Protein AF-A0A445DFN9-F1 (afdb_monomer)

Radius of gyration: 27.4 Å; Cα contacts (8 Å, |Δi|>4): 49; chains: 1; bounding box: 77×62×59 Å

Structure (mmCIF, N/CA/C/O backbone):
data_AF-A0A445DFN9-F1
#
_entry.id   AF-A0A445DFN9-F1
#
loop_
_atom_site.group_PDB
_atom_site.id
_atom_site.type_symbol
_atom_site.label_atom_id
_atom_site.label_alt_id
_atom_site.label_comp_id
_atom_site.label_asym_id
_atom_site.label_entity_id
_atom_site.label_seq_id
_atom_site.pdbx_PDB_ins_code
_atom_site.Cartn_x
_atom_site.Cartn_y
_atom_site.Cartn_z
_atom_site.occupancy
_atom_site.B_iso_or_equiv
_atom_site.auth_seq_id
_atom_site.auth_comp_id
_atom_site.auth_asym_id
_atom_site.auth_atom_id
_atom_site.pdbx_PDB_model_num
ATOM 1 N N . MET A 1 1 ? 64.714 -43.862 6.484 1.00 53.25 1 MET A N 1
ATOM 2 C CA . MET A 1 1 ? 64.528 -42.405 6.616 1.00 53.25 1 MET A CA 1
ATOM 3 C C . MET A 1 1 ? 63.979 -41.918 5.296 1.00 53.25 1 MET A C 1
ATOM 5 O O . MET A 1 1 ? 64.704 -41.920 4.312 1.00 53.25 1 MET A O 1
ATOM 9 N N . GLN A 1 2 ? 62.673 -41.685 5.259 1.00 54.16 2 GLN A N 1
ATOM 10 C CA . GLN A 1 2 ? 61.977 -41.020 4.165 1.00 54.16 2 GLN A CA 1
ATOM 11 C C . GLN A 1 2 ? 61.016 -40.058 4.845 1.00 54.16 2 GLN A C 1
ATOM 13 O O . GLN A 1 2 ? 60.076 -40.480 5.516 1.00 54.16 2 GLN A O 1
ATOM 18 N N . ASP A 1 3 ? 61.371 -38.788 4.756 1.00 53.53 3 ASP A N 1
ATOM 19 C CA . ASP A 1 3 ? 60.603 -37.656 5.230 1.00 53.53 3 ASP A CA 1
ATOM 20 C C . ASP A 1 3 ? 59.456 -37.397 4.249 1.00 53.53 3 ASP A C 1
ATOM 22 O O . ASP A 1 3 ? 59.651 -37.399 3.032 1.00 53.53 3 ASP A O 1
ATOM 26 N N . ALA A 1 4 ? 58.259 -37.171 4.775 1.00 59.28 4 ALA A N 1
ATOM 27 C CA . ALA A 1 4 ? 57.172 -36.545 4.038 1.00 59.28 4 ALA A CA 1
ATOM 28 C C . ALA A 1 4 ? 56.507 -35.550 4.987 1.00 59.28 4 ALA A C 1
ATOM 30 O O . ALA A 1 4 ? 55.563 -35.865 5.711 1.00 59.28 4 ALA A O 1
ATOM 31 N N . ASP A 1 5 ? 57.100 -34.360 5.017 1.00 54.50 5 ASP A N 1
ATOM 32 C CA . ASP A 1 5 ? 56.552 -33.143 5.595 1.00 54.50 5 ASP A CA 1
ATOM 33 C C . ASP A 1 5 ? 55.260 -32.789 4.843 1.00 54.50 5 ASP A C 1
ATOM 35 O O . ASP A 1 5 ? 55.271 -32.265 3.730 1.00 54.50 5 ASP A O 1
ATOM 39 N N . GLY A 1 6 ? 54.122 -33.175 5.419 1.00 60.94 6 GLY A N 1
ATOM 40 C CA . GLY A 1 6 ? 52.797 -32.785 4.951 1.00 60.94 6 GLY A CA 1
ATOM 41 C C . GLY A 1 6 ? 52.493 -31.356 5.381 1.00 60.94 6 GLY A C 1
ATOM 42 O O . GLY A 1 6 ? 51.658 -31.147 6.259 1.00 60.94 6 GLY A O 1
ATOM 43 N N . GLY A 1 7 ? 53.195 -30.387 4.792 1.00 59.28 7 GLY A N 1
ATOM 44 C CA . GLY A 1 7 ? 52.970 -28.965 5.018 1.00 59.28 7 GLY A CA 1
ATOM 45 C C . GLY A 1 7 ? 51.545 -28.565 4.635 1.00 59.28 7 GLY A C 1
ATOM 46 O O . GLY A 1 7 ? 51.189 -28.513 3.458 1.00 59.28 7 GLY A O 1
ATOM 47 N N . MET A 1 8 ? 50.713 -28.271 5.634 1.00 58.88 8 MET A N 1
ATOM 48 C CA . MET A 1 8 ? 49.444 -27.573 5.440 1.00 58.88 8 MET A CA 1
ATOM 49 C C . MET A 1 8 ? 49.750 -26.143 4.992 1.00 58.88 8 MET A C 1
ATOM 51 O O . MET A 1 8 ? 50.026 -25.269 5.810 1.00 58.88 8 MET A O 1
ATOM 55 N N . SER A 1 9 ? 49.721 -25.907 3.684 1.00 64.56 9 SER A N 1
ATOM 56 C CA . SER A 1 9 ? 49.802 -24.561 3.126 1.00 64.56 9 SER A CA 1
ATOM 57 C C . SER A 1 9 ? 48.477 -23.844 3.406 1.00 64.56 9 SER A C 1
ATOM 59 O O . SER A 1 9 ? 47.493 -24.044 2.696 1.00 64.56 9 SER A O 1
ATOM 61 N N . SER A 1 10 ? 48.416 -23.060 4.485 1.00 60.88 10 SER A N 1
ATOM 62 C CA . SER A 1 10 ? 47.279 -22.183 4.764 1.00 60.88 10 SER A CA 1
ATOM 63 C C . SER A 1 10 ? 47.380 -20.948 3.871 1.00 60.88 10 SER A C 1
ATOM 65 O O . SER A 1 10 ? 48.070 -19.984 4.203 1.00 60.88 10 SER A O 1
ATOM 67 N N . GLU A 1 11 ? 46.715 -20.991 2.721 1.00 64.00 11 GLU A N 1
ATOM 68 C CA . GLU A 1 11 ? 46.497 -19.811 1.889 1.00 64.00 11 GLU A CA 1
ATOM 69 C C . GLU A 1 11 ? 45.585 -18.840 2.651 1.00 64.00 11 GLU A C 1
ATOM 71 O O . GLU A 1 11 ? 44.394 -19.083 2.842 1.00 64.00 11 GLU A O 1
ATOM 76 N N . THR A 1 12 ? 46.166 -17.760 3.171 1.00 61.12 12 THR A N 1
ATOM 77 C CA . THR A 1 12 ? 45.416 -16.672 3.794 1.00 61.12 12 THR A CA 1
ATOM 78 C C . THR A 1 12 ? 44.941 -15.731 2.699 1.00 61.12 12 THR A C 1
ATOM 80 O O . THR A 1 12 ? 45.737 -14.986 2.128 1.00 61.12 12 THR A O 1
ATOM 83 N N . VAL A 1 13 ? 43.644 -15.772 2.403 1.00 65.00 13 VAL A N 1
ATOM 84 C CA . VAL A 1 13 ? 42.990 -14.801 1.524 1.00 65.00 13 VAL A CA 1
ATOM 85 C C . VAL A 1 13 ? 42.938 -13.462 2.257 1.00 65.00 13 VAL A C 1
ATOM 87 O O . VAL A 1 13 ? 42.314 -13.349 3.313 1.00 65.00 13 VAL A O 1
ATOM 90 N N . SER A 1 14 ? 43.621 -12.459 1.714 1.00 54.00 14 SER A N 1
ATOM 91 C CA . SER A 1 14 ?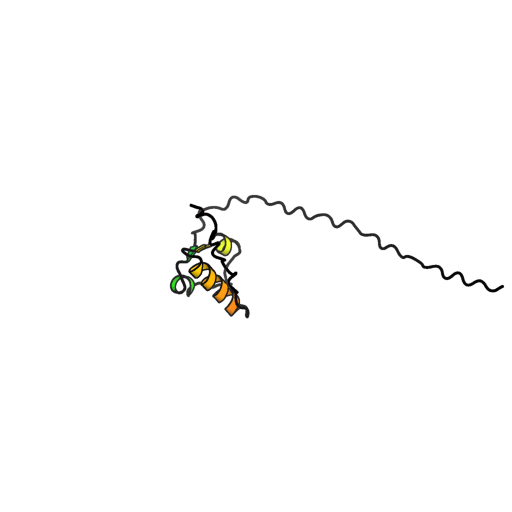 43.522 -11.076 2.170 1.00 54.00 14 SER A CA 1
ATOM 92 C C . SER A 1 14 ? 42.078 -10.604 2.001 1.00 54.00 14 SER A C 1
ATOM 94 O O . SER A 1 14 ? 41.582 -10.521 0.881 1.00 54.00 14 SER A O 1
ATOM 96 N N . VAL A 1 15 ? 41.396 -10.317 3.110 1.00 66.44 15 VAL A N 1
ATOM 97 C CA . VAL A 1 15 ? 40.130 -9.580 3.089 1.00 66.44 15 VAL A CA 1
ATOM 98 C C . VAL A 1 15 ? 40.475 -8.127 2.795 1.00 66.44 15 VAL A C 1
ATOM 100 O O . VAL A 1 15 ? 41.035 -7.423 3.631 1.00 66.44 15 VAL A O 1
ATOM 103 N N . GLU A 1 16 ? 40.194 -7.707 1.570 1.00 66.19 16 GLU A N 1
ATOM 104 C CA . GLU A 1 16 ? 40.081 -6.300 1.224 1.00 66.19 16 GLU A CA 1
ATOM 105 C C . GLU A 1 16 ? 38.889 -5.709 1.988 1.00 66.19 16 GLU A C 1
ATOM 107 O O . GLU A 1 16 ? 37.756 -6.189 1.899 1.00 66.19 16 GLU A O 1
ATOM 112 N N . GLU A 1 17 ? 39.199 -4.731 2.839 1.00 63.97 17 GLU A N 1
ATOM 113 C CA . GLU A 1 17 ? 38.254 -3.989 3.664 1.00 63.97 17 GLU A CA 1
ATOM 114 C C . GLU A 1 17 ? 37.202 -3.370 2.743 1.00 63.97 17 GLU A C 1
ATOM 116 O O . GLU A 1 17 ? 37.501 -2.510 1.916 1.00 63.97 17 GLU A O 1
ATOM 121 N N . ALA A 1 18 ? 35.971 -3.872 2.829 1.00 65.06 18 ALA A N 1
ATOM 122 C CA . ALA A 1 18 ? 34.860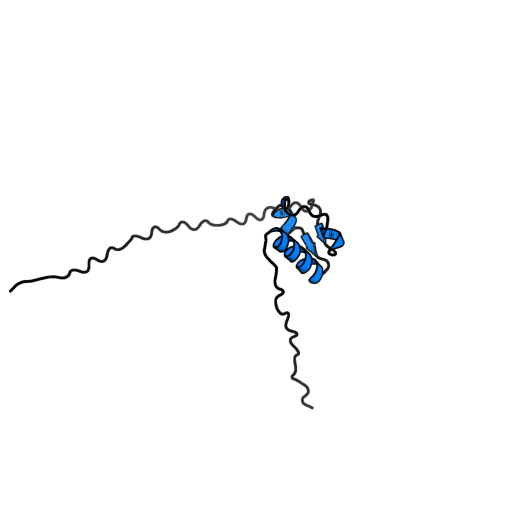 -3.281 2.115 1.00 65.06 18 ALA A CA 1
ATOM 123 C C . ALA A 1 18 ? 34.646 -1.879 2.688 1.00 65.06 18 ALA A C 1
ATOM 125 O O . ALA A 1 18 ? 34.153 -1.739 3.808 1.00 65.06 18 ALA A O 1
ATOM 126 N N . GLU A 1 19 ? 35.036 -0.866 1.913 1.00 64.12 19 GLU A N 1
ATOM 127 C CA . GLU A 1 19 ? 34.670 0.531 2.125 1.00 64.12 19 GLU A CA 1
ATOM 128 C C . GLU A 1 19 ? 33.181 0.573 2.486 1.00 64.12 19 GLU A C 1
ATOM 130 O O . GLU A 1 19 ? 32.310 0.220 1.681 1.00 64.12 19 GLU A O 1
ATOM 135 N N . ALA A 1 20 ? 32.888 0.924 3.738 1.00 62.72 20 ALA A N 1
ATOM 136 C CA . ALA A 1 20 ? 31.525 1.086 4.192 1.00 62.72 20 ALA A CA 1
ATOM 137 C C . ALA A 1 20 ? 30.910 2.207 3.354 1.00 62.72 20 ALA A C 1
ATOM 139 O O . ALA A 1 20 ? 31.293 3.368 3.477 1.00 62.72 20 ALA A O 1
ATOM 140 N N . MET A 1 21 ? 29.974 1.852 2.472 1.00 65.94 21 MET A N 1
ATOM 141 C CA . MET A 1 21 ? 29.154 2.835 1.784 1.00 65.94 21 MET A CA 1
ATOM 142 C C . MET A 1 21 ? 28.328 3.537 2.864 1.00 65.94 21 MET A C 1
ATOM 144 O O . MET A 1 21 ? 27.311 3.019 3.327 1.00 65.94 21 MET A O 1
ATOM 148 N N . GLU A 1 22 ? 28.825 4.678 3.332 1.00 60.69 22 GLU A N 1
ATOM 149 C CA . GLU A 1 22 ? 28.125 5.527 4.278 1.00 60.69 22 GLU A CA 1
ATOM 150 C C . GLU A 1 22 ? 26.878 6.038 3.565 1.00 60.69 22 GLU A C 1
ATOM 152 O O . GLU A 1 22 ? 26.929 6.932 2.719 1.00 60.69 22 GLU A O 1
ATOM 157 N N . SER A 1 23 ? 25.747 5.391 3.844 1.00 52.66 23 SER A N 1
ATOM 158 C CA . SER A 1 23 ? 24.441 5.828 3.384 1.00 52.66 23 SER A CA 1
ATOM 159 C C . SER A 1 23 ? 24.167 7.176 4.035 1.00 52.66 23 SER A C 1
ATOM 161 O O . SER A 1 23 ? 23.643 7.248 5.148 1.00 52.66 23 SER A O 1
ATOM 163 N N . SER A 1 24 ? 24.578 8.251 3.371 1.00 58.88 24 SER A N 1
ATOM 164 C CA . SER A 1 24 ? 24.211 9.598 3.760 1.00 58.88 24 SER A CA 1
ATOM 165 C C . SER A 1 24 ? 22.697 9.705 3.609 1.00 58.88 24 SER A C 1
ATOM 167 O O . SER A 1 24 ? 22.179 9.895 2.509 1.00 58.88 24 SER A O 1
ATOM 169 N N . THR A 1 25 ? 21.971 9.555 4.717 1.00 57.00 25 THR A N 1
ATOM 170 C CA . THR A 1 25 ? 20.602 10.053 4.831 1.00 57.00 25 THR A CA 1
ATOM 171 C C . THR A 1 25 ? 20.706 11.570 4.791 1.00 57.00 25 THR A C 1
ATOM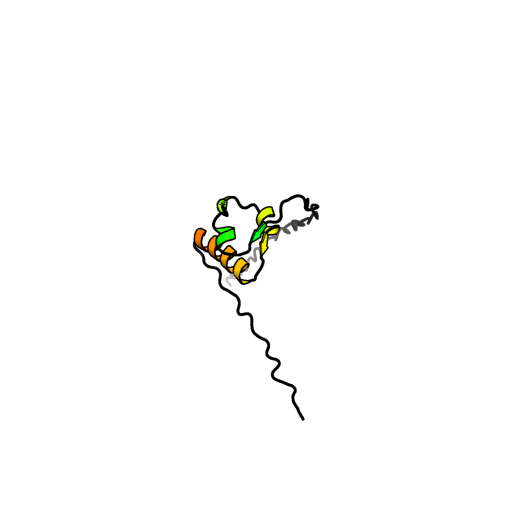 173 O O . THR A 1 25 ? 20.783 12.238 5.818 1.00 57.00 25 THR A O 1
ATOM 176 N N . ALA A 1 26 ? 20.786 12.118 3.579 1.00 55.41 26 ALA A N 1
ATOM 177 C CA . ALA A 1 26 ? 20.323 13.468 3.360 1.00 55.41 26 ALA A CA 1
ATOM 178 C C . ALA A 1 26 ? 18.831 13.424 3.691 1.00 55.41 26 ALA A C 1
ATOM 180 O O . ALA A 1 26 ? 18.062 12.744 3.008 1.00 55.41 26 ALA A O 1
ATOM 181 N N . ASP A 1 27 ? 18.464 14.074 4.792 1.00 57.78 27 ASP A N 1
ATOM 182 C CA . ASP A 1 27 ? 17.097 14.469 5.109 1.00 57.78 27 ASP A CA 1
ATOM 183 C C . ASP A 1 27 ? 16.666 15.400 3.968 1.00 57.78 27 ASP A C 1
ATOM 185 O O . ASP A 1 27 ? 16.843 16.614 4.007 1.00 57.78 27 ASP A O 1
ATOM 189 N N . ALA A 1 28 ? 16.304 14.802 2.834 1.00 61.41 28 ALA A N 1
ATOM 190 C CA . ALA A 1 28 ? 15.780 15.530 1.706 1.00 61.41 28 ALA A CA 1
ATOM 191 C C . ALA A 1 28 ? 14.433 16.033 2.190 1.00 61.41 28 ALA A C 1
ATOM 193 O O . ALA A 1 28 ? 13.516 15.221 2.324 1.00 61.41 28 ALA A O 1
ATOM 194 N N . ASP A 1 29 ? 14.363 17.330 2.499 1.00 57.78 29 ASP A N 1
ATOM 195 C CA . ASP A 1 29 ? 13.141 18.044 2.838 1.00 57.78 29 ASP A CA 1
ATOM 196 C C . ASP A 1 29 ? 12.023 17.527 1.928 1.00 57.78 29 ASP A C 1
ATOM 198 O O . ASP A 1 29 ? 11.987 17.802 0.722 1.00 57.78 29 ASP A O 1
ATOM 202 N N . ILE A 1 30 ? 11.163 16.664 2.480 1.00 59.50 30 ILE A N 1
ATOM 203 C CA . ILE A 1 30 ? 10.033 16.127 1.739 1.00 59.50 30 ILE A CA 1
ATOM 204 C C . ILE A 1 30 ? 9.137 17.329 1.524 1.00 59.50 30 ILE A C 1
ATOM 206 O O . ILE A 1 30 ? 8.481 17.795 2.448 1.00 59.50 30 ILE A O 1
ATOM 210 N N . ASP A 1 31 ? 9.154 17.847 0.303 1.00 57.25 31 ASP A N 1
ATOM 211 C CA . ASP A 1 31 ? 8.202 18.831 -0.181 1.00 57.25 31 ASP A CA 1
ATOM 212 C C . ASP A 1 31 ? 6.783 18.295 0.086 1.00 57.25 31 ASP A C 1
ATOM 214 O O . ASP A 1 31 ? 6.297 17.391 -0.608 1.00 57.25 31 ASP A O 1
ATOM 218 N N . VAL A 1 32 ? 6.169 18.799 1.166 1.00 55.88 32 VAL A N 1
ATOM 219 C CA . VAL A 1 32 ? 4.825 18.460 1.680 1.00 55.88 32 VAL A CA 1
ATOM 220 C C . VAL A 1 32 ? 3.724 18.957 0.727 1.00 55.88 32 VAL A C 1
ATOM 222 O O . VAL A 1 32 ? 2.540 18.804 0.990 1.00 55.88 32 VAL A O 1
ATOM 225 N N . GLU A 1 33 ? 4.076 19.497 -0.437 1.00 57.69 33 GLU A N 1
ATOM 226 C CA . GLU A 1 33 ? 3.127 19.783 -1.518 1.00 57.69 33 GLU A CA 1
ATOM 227 C C . GLU A 1 33 ? 2.768 18.514 -2.326 1.00 57.69 33 GLU A C 1
ATOM 229 O O . GLU A 1 33 ? 1.875 18.534 -3.176 1.00 57.69 33 GLU A O 1
ATOM 234 N N . ALA A 1 34 ? 3.421 17.373 -2.062 1.00 57.78 34 ALA A N 1
ATOM 235 C CA . ALA A 1 34 ? 3.016 16.085 -2.619 1.00 57.78 34 ALA A CA 1
ATOM 236 C C . ALA A 1 34 ? 1.722 15.598 -1.945 1.00 57.78 34 ALA A C 1
ATOM 238 O O . ALA A 1 34 ? 1.729 15.205 -0.781 1.00 57.78 34 ALA A O 1
ATOM 239 N N . ALA A 1 35 ? 0.616 15.618 -2.692 1.00 64.06 35 ALA A N 1
ATOM 240 C CA . ALA A 1 35 ? -0.704 15.200 -2.232 1.00 64.06 35 ALA A CA 1
ATOM 241 C C . ALA A 1 35 ? -0.660 13.857 -1.475 1.00 64.06 35 ALA A C 1
ATOM 243 O O . ALA A 1 35 ? -0.391 12.805 -2.057 1.00 64.06 35 ALA A O 1
ATOM 244 N N . VAL A 1 36 ? -0.937 13.905 -0.169 1.00 69.56 36 VAL A N 1
ATOM 245 C CA . VAL A 1 36 ? -1.041 12.725 0.700 1.00 69.56 36 VAL A CA 1
ATOM 246 C C . VAL A 1 36 ? -2.144 11.815 0.171 1.00 69.56 36 VAL A C 1
ATOM 248 O O . VAL A 1 36 ? -3.289 12.239 -0.022 1.00 69.56 36 VAL A O 1
ATOM 251 N N . ARG A 1 37 ? -1.811 10.543 -0.064 1.00 81.25 37 ARG A N 1
ATOM 252 C CA . ARG A 1 37 ? -2.774 9.559 -0.556 1.00 81.25 37 ARG A CA 1
ATOM 253 C C . ARG A 1 37 ? -3.442 8.868 0.623 1.00 81.25 37 ARG A C 1
ATOM 255 O O . ARG A 1 37 ? -2.849 7.992 1.242 1.00 81.25 37 ARG A O 1
ATOM 262 N N . ILE A 1 38 ? -4.695 9.219 0.896 1.00 82.81 38 ILE A N 1
ATOM 263 C CA . ILE A 1 38 ? -5.484 8.571 1.948 1.00 82.81 38 ILE A CA 1
ATOM 264 C C . ILE A 1 38 ? -6.196 7.345 1.372 1.00 82.81 38 ILE A C 1
ATOM 266 O O . ILE A 1 38 ? -7.007 7.456 0.450 1.00 82.81 38 ILE A O 1
ATOM 270 N N . VAL A 1 39 ? -5.909 6.174 1.937 1.00 82.56 39 VAL A N 1
ATOM 271 C CA . VAL A 1 39 ? -6.519 4.895 1.566 1.00 82.56 39 VAL A CA 1
ATOM 272 C C . VAL A 1 39 ? -7.496 4.464 2.657 1.00 82.56 39 VAL A C 1
ATOM 274 O O . VAL A 1 39 ? -7.099 4.025 3.739 1.00 82.56 39 VAL A O 1
ATOM 277 N N . ASP A 1 40 ? -8.792 4.577 2.355 1.00 81.88 40 ASP A N 1
ATOM 278 C CA . ASP A 1 40 ? -9.876 4.265 3.304 1.00 81.88 40 ASP A CA 1
ATOM 279 C C . ASP A 1 40 ? -10.391 2.813 3.211 1.00 81.88 40 ASP A C 1
ATOM 281 O O . ASP A 1 40 ? -11.090 2.308 4.086 1.00 81.88 40 ASP A O 1
ATOM 285 N N . GLY A 1 41 ? -10.018 2.085 2.157 1.00 78.25 41 GLY A N 1
ATOM 286 C CA . GLY A 1 41 ? -10.410 0.688 1.979 1.00 78.25 41 GLY A CA 1
ATOM 287 C C . GLY A 1 41 ? -10.346 0.221 0.530 1.00 78.25 41 GLY A C 1
ATOM 288 O O . GLY A 1 41 ? -9.856 0.934 -0.343 1.00 78.25 41 GLY A O 1
ATOM 289 N N . ILE A 1 42 ? -10.880 -0.975 0.270 1.00 69.62 42 ILE A N 1
ATOM 290 C CA . ILE A 1 42 ? -10.760 -1.683 -1.021 1.00 69.62 42 ILE A CA 1
ATOM 291 C C . ILE A 1 42 ? -11.277 -0.848 -2.201 1.00 69.62 42 ILE A C 1
ATOM 293 O O . ILE A 1 42 ? -10.655 -0.816 -3.259 1.00 69.62 42 ILE A O 1
ATOM 297 N N . GLY A 1 43 ? -12.363 -0.095 -2.009 1.00 70.75 43 GLY A N 1
ATOM 298 C CA . GLY A 1 43 ? -12.889 0.800 -3.045 1.00 70.75 43 GLY A CA 1
ATOM 299 C C . GLY A 1 43 ? -11.969 1.980 -3.386 1.00 70.75 43 GLY A C 1
ATOM 300 O O . GLY A 1 43 ? -11.985 2.450 -4.516 1.00 70.75 43 GLY A O 1
ATOM 301 N N . SER A 1 44 ? -11.141 2.436 -2.439 1.00 70.12 44 SER A N 1
ATOM 302 C CA . SER A 1 44 ? -10.221 3.571 -2.613 1.00 70.12 44 SER A CA 1
ATOM 303 C C . SER A 1 44 ? -8.970 3.188 -3.414 1.00 70.12 44 SER A C 1
ATOM 305 O O . SER A 1 44 ? -8.472 3.998 -4.197 1.00 70.12 44 SER A O 1
ATOM 307 N N . PHE A 1 45 ? -8.494 1.944 -3.285 1.00 69.25 45 PHE A N 1
ATOM 308 C CA . PHE A 1 45 ? -7.336 1.452 -4.036 1.00 69.25 45 PHE A CA 1
ATOM 309 C C . PHE A 1 45 ? -7.686 0.570 -5.243 1.00 69.25 45 PHE A C 1
ATOM 311 O O . PHE A 1 45 ? -6.802 0.199 -5.995 1.00 69.25 45 PHE A O 1
ATOM 318 N N . GLY A 1 46 ? -8.957 0.291 -5.539 1.00 68.19 46 GLY A N 1
ATOM 319 C CA . GLY A 1 46 ? -9.325 -0.360 -6.810 1.00 68.19 4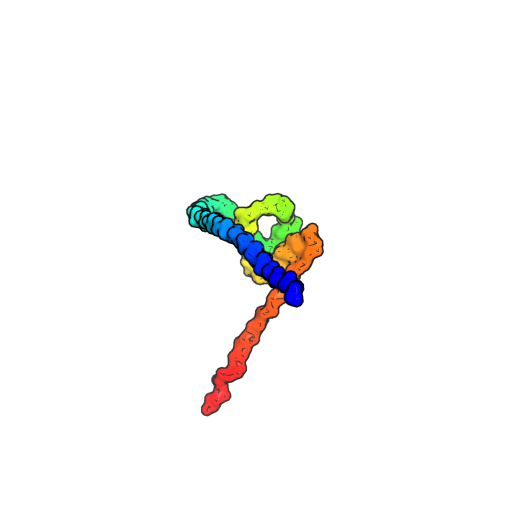6 GLY A CA 1
ATOM 320 C C . GLY A 1 46 ? -8.880 0.419 -8.064 1.00 68.19 46 GLY A C 1
ATOM 321 O O . GLY A 1 46 ? -8.774 -0.160 -9.138 1.00 68.19 46 GLY A O 1
ATOM 322 N N . ALA A 1 47 ? -8.590 1.717 -7.917 1.00 67.94 47 ALA A N 1
ATOM 323 C CA . ALA A 1 47 ? -8.051 2.596 -8.956 1.00 67.94 47 ALA A CA 1
ATOM 324 C C . ALA A 1 47 ? -6.530 2.854 -8.832 1.00 67.94 47 ALA A C 1
ATOM 326 O O . ALA A 1 47 ? -5.996 3.721 -9.523 1.00 67.94 47 ALA A O 1
ATOM 327 N N . THR A 1 48 ? -5.810 2.181 -7.921 1.00 76.19 48 THR A N 1
ATOM 328 C CA . THR A 1 48 ? -4.345 2.303 -7.840 1.00 76.19 48 THR A CA 1
ATOM 329 C C . THR A 1 48 ? -3.677 1.491 -8.947 1.00 76.19 48 THR A C 1
ATOM 331 O O . THR A 1 48 ? -3.699 0.262 -8.917 1.00 76.19 48 THR A O 1
ATOM 334 N N . GLU A 1 49 ? -2.972 2.162 -9.852 1.00 84.19 49 GLU A N 1
ATOM 335 C CA . GLU A 1 49 ? -2.024 1.519 -10.768 1.00 84.19 49 GLU A CA 1
ATOM 336 C C . GLU A 1 49 ? -0.720 1.197 -10.025 1.00 84.19 49 GLU A C 1
ATOM 338 O O . GLU A 1 49 ? 0.241 1.969 -10.061 1.00 84.19 49 GLU A O 1
ATOM 343 N N . PHE A 1 50 ? -0.675 0.076 -9.297 1.00 82.94 50 PHE A N 1
ATOM 344 C CA . PHE A 1 50 ? 0.474 -0.243 -8.437 1.00 82.94 50 PHE A CA 1
ATOM 345 C C . PHE A 1 50 ? 1.804 -0.392 -9.193 1.00 82.94 50 PHE A C 1
ATOM 347 O O . PHE A 1 50 ? 2.866 -0.191 -8.612 1.00 82.94 50 PHE A O 1
ATOM 354 N N . SER A 1 51 ? 1.754 -0.726 -10.481 1.00 83.56 51 SER A N 1
ATOM 355 C CA . SER A 1 51 ? 2.908 -0.785 -11.387 1.00 83.56 51 SER A CA 1
ATOM 356 C C . SER A 1 51 ? 3.584 0.575 -11.599 1.00 83.56 51 SER A C 1
ATOM 358 O O . SER A 1 51 ? 4.750 0.615 -11.979 1.00 83.56 51 SER A O 1
ATOM 360 N N . SER A 1 52 ? 2.871 1.676 -11.345 1.00 87.31 52 SER A N 1
ATOM 361 C CA . SER A 1 52 ? 3.370 3.051 -11.479 1.00 87.31 52 SER A CA 1
ATOM 362 C C . SER A 1 52 ? 3.751 3.713 -10.151 1.00 87.31 52 SER A C 1
ATOM 364 O O . SER A 1 52 ? 4.176 4.865 -10.155 1.00 87.31 52 SER A O 1
ATOM 366 N N . LEU A 1 53 ? 3.611 3.009 -9.019 1.00 86.06 53 LEU A N 1
ATOM 367 C CA . LEU A 1 53 ? 3.932 3.571 -7.707 1.00 86.06 53 LEU A CA 1
ATOM 368 C C . LEU A 1 53 ? 5.430 3.836 -7.574 1.00 86.06 53 LEU A C 1
ATOM 370 O O . LEU A 1 53 ? 6.259 2.939 -7.739 1.00 86.06 53 LEU A O 1
ATOM 374 N N . THR A 1 54 ? 5.770 5.062 -7.195 1.00 87.50 54 THR A N 1
ATOM 375 C CA . THR A 1 54 ? 7.129 5.425 -6.803 1.00 87.50 54 THR A CA 1
ATOM 376 C C . THR A 1 54 ? 7.352 5.170 -5.313 1.00 87.50 54 THR A C 1
ATOM 378 O O . THR A 1 54 ? 6.411 5.048 -4.525 1.00 87.50 54 THR A O 1
ATOM 381 N N . ALA A 1 55 ? 8.619 5.140 -4.890 1.00 84.81 55 ALA A N 1
ATOM 382 C CA . ALA A 1 55 ? 8.958 5.050 -3.470 1.00 84.81 55 ALA A CA 1
ATOM 383 C C . ALA A 1 55 ? 8.345 6.204 -2.656 1.00 84.81 55 ALA A C 1
ATOM 385 O O . ALA A 1 55 ? 7.888 5.982 -1.535 1.00 84.81 55 ALA A O 1
ATOM 386 N N . LYS A 1 56 ? 8.280 7.413 -3.237 1.00 86.31 56 LYS A N 1
ATOM 387 C CA . LYS A 1 56 ? 7.666 8.582 -2.596 1.00 86.31 56 LYS A CA 1
ATOM 388 C C . LYS A 1 56 ? 6.173 8.354 -2.357 1.00 86.31 56 LYS A C 1
ATOM 390 O O . LYS A 1 56 ? 5.720 8.593 -1.247 1.00 86.31 56 LYS A O 1
ATOM 395 N N . ASP A 1 57 ? 5.448 7.812 -3.338 1.00 86.06 57 ASP A N 1
ATOM 396 C CA . ASP A 1 57 ? 4.009 7.535 -3.204 1.00 86.06 57 ASP A CA 1
ATOM 397 C C . ASP A 1 57 ? 3.719 6.521 -2.096 1.00 86.06 57 ASP A C 1
ATOM 399 O O . ASP A 1 57 ? 2.767 6.672 -1.332 1.00 86.06 57 ASP A O 1
ATOM 403 N N . VAL A 1 58 ? 4.550 5.480 -1.985 1.00 84.69 58 VAL A N 1
ATOM 404 C CA . VAL A 1 58 ? 4.412 4.471 -0.926 1.00 84.69 58 VAL A CA 1
ATOM 405 C C . VAL A 1 58 ? 4.667 5.089 0.452 1.00 84.69 58 VAL A C 1
ATOM 407 O O . VAL A 1 58 ? 3.944 4.779 1.397 1.00 84.69 58 VAL A O 1
ATOM 410 N N . LEU A 1 59 ? 5.654 5.983 0.564 1.00 85.69 59 LEU A N 1
ATOM 411 C CA . LEU A 1 59 ? 5.993 6.686 1.806 1.00 85.69 59 LEU A CA 1
ATOM 412 C C . LEU A 1 59 ? 4.921 7.695 2.242 1.00 85.69 59 LEU A C 1
ATOM 414 O O . LEU A 1 59 ? 4.703 7.854 3.439 1.00 85.69 59 LEU A O 1
ATOM 418 N N . THR A 1 60 ? 4.243 8.356 1.301 1.00 87.25 60 THR A N 1
ATOM 419 C CA . THR A 1 60 ? 3.201 9.361 1.585 1.00 87.25 60 THR A CA 1
ATOM 420 C C . THR A 1 60 ? 1.784 8.780 1.627 1.00 87.25 60 THR A C 1
ATOM 422 O O . THR A 1 60 ? 0.806 9.528 1.701 1.00 87.25 60 THR A O 1
ATOM 425 N N . THR A 1 61 ? 1.645 7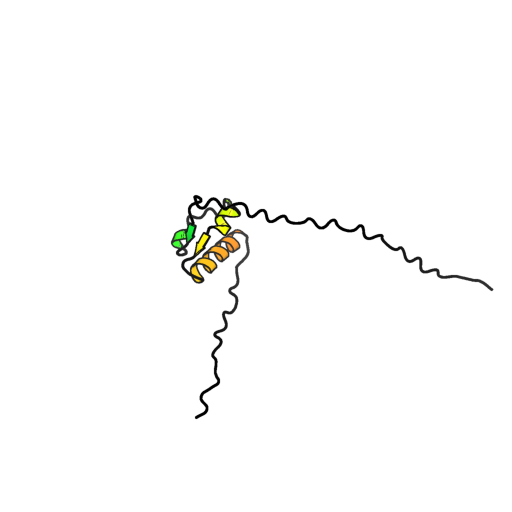.451 1.571 1.00 88.00 61 THR A N 1
ATOM 426 C CA . THR A 1 61 ? 0.345 6.786 1.688 1.00 88.00 61 THR A CA 1
ATOM 427 C C . THR A 1 61 ? -0.056 6.651 3.156 1.00 88.00 61 THR A C 1
ATOM 429 O O . THR A 1 61 ? 0.625 6.001 3.949 1.00 88.00 61 THR A O 1
ATOM 432 N N . GLU A 1 62 ? -1.217 7.200 3.502 1.00 90.81 62 GLU A N 1
ATOM 433 C CA . GLU A 1 62 ? -1.824 7.072 4.824 1.00 90.81 62 GLU A CA 1
ATOM 434 C C . GLU A 1 62 ? -3.032 6.133 4.780 1.00 90.81 62 GLU A C 1
ATOM 436 O O . GLU A 1 62 ? -3.821 6.140 3.835 1.00 90.81 62 GLU A O 1
ATOM 441 N N . PHE A 1 63 ? -3.209 5.327 5.829 1.00 89.38 63 PHE A N 1
ATOM 442 C CA . PHE A 1 63 ? -4.299 4.354 5.924 1.00 89.38 63 PHE A CA 1
ATOM 443 C C . PHE A 1 63 ? -5.224 4.694 7.088 1.00 89.38 63 PHE A C 1
ATOM 445 O O . PHE A 1 63 ? -4.766 4.876 8.216 1.00 89.38 63 PHE A O 1
ATOM 452 N N . THR A 1 64 ? -6.537 4.685 6.851 1.00 92.00 64 THR A N 1
ATOM 453 C CA . THR A 1 64 ? -7.534 4.969 7.904 1.00 92.00 64 THR A CA 1
ATOM 454 C C . THR A 1 64 ? -7.659 3.837 8.924 1.00 92.00 64 THR A C 1
ATOM 456 O O . THR A 1 64 ? -8.146 4.031 10.039 1.00 92.00 64 THR A O 1
ATOM 459 N N . SER A 1 65 ? -7.207 2.629 8.571 1.00 90.56 65 SER A N 1
ATOM 460 C CA . SER A 1 65 ? -7.231 1.468 9.455 1.00 90.56 65 SER A CA 1
ATOM 461 C C . SER A 1 65 ? -6.134 0.451 9.135 1.00 90.56 65 SER A C 1
ATOM 463 O O . SER A 1 65 ? -5.657 0.334 8.006 1.00 90.56 65 SER A O 1
ATOM 465 N N . LEU A 1 66 ? -5.799 -0.384 10.127 1.00 89.06 66 LE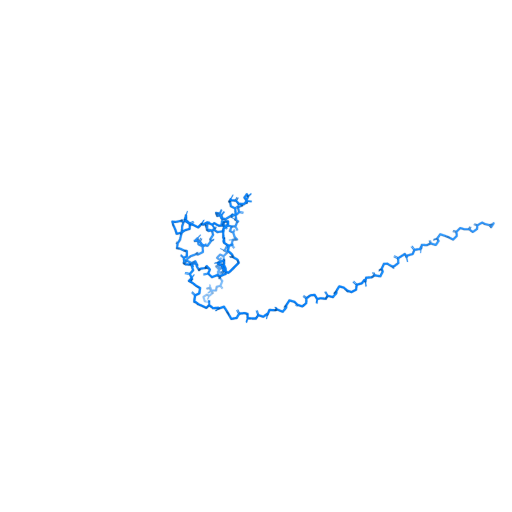U A N 1
ATOM 466 C CA . LEU A 1 66 ? -4.917 -1.545 9.934 1.00 89.06 66 LEU A CA 1
ATOM 467 C C . LEU A 1 66 ? -5.478 -2.555 8.922 1.00 89.06 66 LEU A C 1
ATOM 469 O O . LEU A 1 66 ? -4.718 -3.322 8.337 1.00 89.06 66 LEU A O 1
ATOM 473 N N . GLN A 1 67 ? -6.803 -2.600 8.756 1.00 89.62 67 GLN A N 1
ATOM 474 C CA . GLN A 1 67 ? -7.449 -3.451 7.762 1.00 89.62 67 GLN A CA 1
ATOM 475 C C . GLN A 1 67 ? -7.198 -2.908 6.352 1.00 89.62 67 GLN A C 1
ATOM 477 O O . GLN A 1 67 ? -6.737 -3.662 5.505 1.00 89.62 67 GLN A O 1
ATOM 482 N N . ALA A 1 68 ? -7.393 -1.602 6.140 1.00 89.94 68 ALA A N 1
ATOM 483 C CA . ALA A 1 68 ? -7.119 -0.948 4.861 1.00 89.94 68 ALA A CA 1
ATOM 484 C C . ALA A 1 68 ? -5.647 -1.102 4.442 1.00 89.94 68 ALA A C 1
ATOM 486 O O . ALA A 1 68 ? -5.373 -1.455 3.298 1.00 89.94 68 ALA A O 1
ATOM 487 N N . ALA A 1 69 ? -4.710 -0.938 5.384 1.00 90.12 69 ALA A N 1
ATOM 488 C CA . ALA A 1 69 ? -3.290 -1.192 5.136 1.00 90.12 69 ALA A CA 1
ATOM 489 C C . ALA A 1 69 ? -3.022 -2.653 4.738 1.00 90.12 69 ALA A C 1
ATOM 491 O O . ALA A 1 69 ? -2.278 -2.922 3.797 1.00 90.12 69 ALA A O 1
ATOM 492 N N . TYR A 1 70 ? -3.640 -3.611 5.439 1.00 90.94 70 TYR A N 1
ATOM 493 C CA . TYR A 1 70 ? -3.492 -5.027 5.108 1.00 90.94 70 TYR A CA 1
ATOM 494 C C . TYR A 1 70 ? -4.014 -5.347 3.706 1.00 90.94 70 TYR A C 1
ATOM 496 O O . TYR A 1 70 ? -3.300 -5.980 2.931 1.00 90.94 70 TYR A O 1
ATOM 504 N N . ASP A 1 71 ? -5.229 -4.908 3.383 1.00 90.75 71 ASP A N 1
ATOM 505 C CA . ASP A 1 71 ? -5.860 -5.207 2.100 1.00 90.75 71 ASP A CA 1
ATOM 506 C C . ASP A 1 71 ? -5.059 -4.591 0.941 1.00 90.75 71 ASP A C 1
ATOM 508 O O . ASP A 1 71 ? -4.822 -5.267 -0.058 1.00 90.75 71 ASP A O 1
ATOM 512 N N . TYR A 1 72 ? -4.542 -3.368 1.117 1.00 90.38 72 TYR A N 1
ATOM 513 C CA . TYR A 1 72 ? -3.681 -2.688 0.146 1.00 90.38 72 TYR A CA 1
ATOM 514 C C . TYR A 1 72 ? -2.400 -3.475 -0.170 1.00 90.38 72 TYR A C 1
ATOM 516 O O . TYR A 1 72 ? -2.132 -3.806 -1.326 1.00 90.38 72 TYR A O 1
ATOM 524 N N . TYR A 1 73 ? -1.613 -3.828 0.853 1.00 90.19 73 TYR A N 1
ATOM 525 C CA . TYR A 1 73 ? -0.361 -4.564 0.643 1.00 90.19 73 TYR A CA 1
ATOM 526 C C . TYR A 1 73 ? -0.595 -6.003 0.186 1.00 90.19 73 TYR A C 1
ATOM 528 O O . TYR A 1 73 ? 0.227 -6.568 -0.537 1.00 90.19 73 TYR A O 1
ATOM 536 N N . ASN A 1 74 ? -1.706 -6.613 0.597 1.00 90.75 74 ASN A N 1
ATOM 537 C CA . ASN A 1 74 ? -2.060 -7.941 0.130 1.00 90.75 74 ASN A CA 1
ATOM 538 C C . ASN A 1 74 ? -2.433 -7.930 -1.358 1.00 90.75 74 ASN A C 1
ATOM 540 O O . ASN A 1 74 ? -2.010 -8.832 -2.073 1.00 90.75 74 ASN A O 1
ATOM 544 N N . GLU A 1 75 ? -3.157 -6.919 -1.844 1.00 89.38 75 GLU A N 1
ATOM 545 C CA . GLU A 1 75 ? -3.485 -6.800 -3.269 1.00 89.38 75 GLU A CA 1
ATOM 546 C C . GLU A 1 75 ? -2.236 -6.534 -4.118 1.00 89.38 75 GLU A C 1
ATOM 548 O O . GLU A 1 75 ? -2.022 -7.213 -5.125 1.00 89.38 75 GLU A O 1
ATOM 553 N N . PHE A 1 76 ? -1.344 -5.651 -3.650 1.00 88.06 76 PHE A N 1
ATOM 554 C CA . PHE A 1 76 ? -0.019 -5.473 -4.250 1.00 88.06 76 PHE A CA 1
ATOM 555 C C . PHE A 1 76 ? 0.732 -6.805 -4.345 1.00 88.06 76 PHE A C 1
ATOM 557 O O . PHE A 1 76 ? 1.234 -7.174 -5.408 1.00 88.06 76 PHE A O 1
ATOM 564 N N . GLY A 1 77 ? 0.780 -7.560 -3.245 1.00 90.06 77 GLY A N 1
ATOM 565 C CA . GLY A 1 77 ? 1.419 -8.869 -3.224 1.00 90.06 77 GLY A CA 1
ATOM 566 C C . GLY A 1 77 ? 0.800 -9.833 -4.229 1.00 90.06 77 GLY A C 1
ATOM 567 O O . GLY A 1 77 ? 1.534 -10.492 -4.965 1.00 90.06 77 GLY A O 1
ATOM 568 N N . ARG A 1 78 ? -0.537 -9.888 -4.313 1.00 90.56 78 ARG A N 1
ATOM 569 C CA . ARG A 1 78 ? -1.258 -10.809 -5.206 1.00 90.56 78 ARG A CA 1
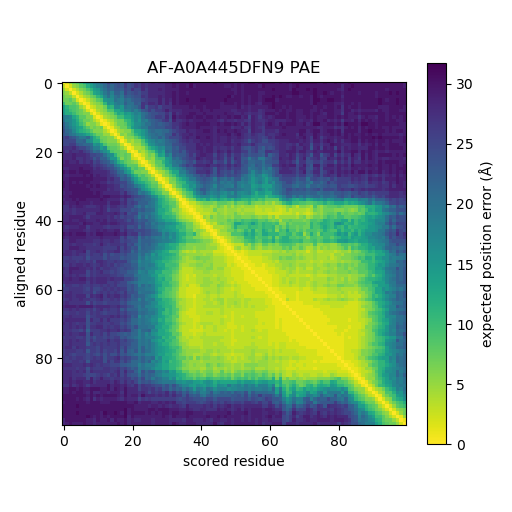ATOM 570 C C . ARG A 1 78 ? -0.918 -10.567 -6.668 1.00 90.56 78 ARG A C 1
ATOM 572 O O . ARG A 1 78 ? -0.725 -11.536 -7.399 1.00 90.56 78 ARG A O 1
ATOM 579 N N . MET A 1 79 ? -0.782 -9.307 -7.078 1.00 87.25 79 MET A N 1
ATOM 580 C CA . MET A 1 79 ? -0.326 -8.971 -8.431 1.00 87.25 79 MET A CA 1
ATOM 581 C C . MET A 1 79 ? 1.117 -9.399 -8.702 1.00 87.25 79 MET A C 1
ATOM 583 O O . MET A 1 79 ? 1.459 -9.726 -9.833 1.00 87.25 79 MET A O 1
ATOM 587 N N . ASN A 1 80 ? 1.942 -9.464 -7.658 1.00 89.50 80 ASN A N 1
ATOM 588 C CA . ASN A 1 80 ? 3.325 -9.930 -7.718 1.00 89.50 80 ASN A CA 1
ATOM 589 C C . ASN A 1 80 ? 3.479 -11.431 -7.385 1.00 89.50 80 ASN A C 1
ATOM 591 O O . ASN A 1 80 ? 4.596 -11.918 -7.217 1.00 89.50 80 ASN A O 1
ATOM 595 N N . GLY A 1 81 ? 2.379 -12.184 -7.283 1.00 94.00 81 GLY A N 1
ATOM 596 C CA . GLY A 1 81 ? 2.402 -13.634 -7.067 1.00 94.00 81 GLY A CA 1
ATOM 597 C C . GLY A 1 81 ? 2.637 -14.088 -5.621 1.00 94.00 81 GLY A C 1
ATOM 598 O O . GLY A 1 81 ? 2.926 -15.263 -5.398 1.00 94.00 81 GLY A O 1
ATOM 599 N N . PHE A 1 82 ? 2.493 -13.206 -4.629 1.00 93.81 82 PHE A N 1
ATOM 600 C CA . PHE A 1 82 ? 2.576 -13.561 -3.208 1.00 93.81 82 PHE A CA 1
ATOM 601 C C . PHE A 1 82 ? 1.380 -13.040 -2.401 1.00 93.81 82 PHE A C 1
ATOM 603 O O . PHE A 1 82 ? 0.565 -12.261 -2.870 1.00 93.81 82 PHE A O 1
ATOM 610 N N . SER A 1 83 ? 1.231 -13.495 -1.160 1.00 92.19 83 SER A N 1
ATOM 611 C CA . SER A 1 83 ? 0.184 -13.011 -0.250 1.00 92.19 83 SER A CA 1
ATOM 612 C C . SER A 1 83 ? 0.809 -12.498 1.033 1.00 92.19 83 SER A C 1
ATOM 614 O O . SER A 1 83 ? 1.750 -13.112 1.546 1.00 92.19 83 SER A O 1
ATOM 616 N N . VAL A 1 84 ? 0.252 -11.437 1.603 1.00 91.44 84 VAL A N 1
ATOM 617 C CA . VAL A 1 84 ? 0.718 -10.903 2.883 1.00 91.44 84 VAL A CA 1
ATOM 618 C C . VAL A 1 84 ? 0.020 -11.639 4.024 1.00 91.44 84 VAL A C 1
ATOM 620 O O . VAL A 1 84 ? -1.198 -11.839 4.027 1.00 91.44 84 VAL A O 1
ATOM 623 N N . ARG A 1 85 ? 0.793 -12.048 5.036 1.00 90.69 85 ARG A N 1
ATOM 624 C CA . ARG A 1 85 ? 0.266 -12.670 6.259 1.00 90.69 85 ARG A CA 1
ATOM 625 C C . ARG A 1 85 ? 0.189 -11.631 7.368 1.00 90.69 85 ARG A C 1
ATOM 627 O O . ARG A 1 85 ? 1.154 -10.916 7.621 1.00 90.69 85 ARG A O 1
ATOM 634 N N . ARG A 1 86 ? -0.940 -11.586 8.078 1.00 88.00 86 ARG A N 1
ATOM 635 C CA . ARG A 1 86 ? -1.072 -10.741 9.272 1.00 88.00 86 ARG A CA 1
ATOM 636 C C . ARG A 1 86 ? -0.284 -11.350 10.419 1.00 88.00 86 ARG A C 1
ATOM 638 O O . ARG A 1 86 ? -0.458 -12.527 10.741 1.00 88.00 86 ARG A O 1
ATOM 645 N N . SER A 1 87 ? 0.545 -10.537 11.062 1.00 81.44 87 SER A N 1
ATOM 646 C CA . SER A 1 87 ? 1.129 -10.913 12.342 1.00 81.44 87 SER A CA 1
ATOM 647 C C . SER A 1 87 ? 0.020 -11.054 13.388 1.00 81.44 87 SER A C 1
ATOM 649 O O . SER A 1 87 ? -1.019 -10.384 13.346 1.00 81.44 87 SER A O 1
ATOM 651 N N . LYS A 1 88 ? 0.219 -11.971 14.336 1.00 80.94 88 LYS A N 1
ATOM 652 C CA . LYS A 1 88 ? -0.733 -12.164 15.426 1.00 80.94 88 LYS A CA 1
ATOM 653 C C . LYS A 1 88 ? -0.620 -10.981 16.381 1.00 80.94 88 LYS A C 1
ATOM 655 O O . LYS A 1 88 ? 0.314 -10.908 17.172 1.00 80.94 88 LYS A O 1
ATOM 660 N N . VAL A 1 89 ? -1.595 -10.079 16.339 1.00 73.62 89 VAL A N 1
ATOM 661 C CA . VAL A 1 89 ? -1.725 -9.023 17.347 1.00 73.62 89 VAL A CA 1
ATOM 662 C C . VAL A 1 89 ? -2.262 -9.675 18.622 1.00 73.62 89 VAL A C 1
ATOM 664 O O . VAL A 1 89 ? -3.463 -9.888 18.786 1.00 73.62 89 VAL A O 1
ATOM 667 N N . GLY A 1 90 ? -1.359 -10.110 19.501 1.00 71.00 90 GLY A N 1
ATOM 668 C CA . GLY A 1 90 ? -1.731 -10.713 20.775 1.00 71.00 90 GLY A CA 1
ATOM 669 C C . GLY A 1 90 ? -2.418 -9.686 21.673 1.00 71.00 90 GLY A C 1
ATOM 670 O O . GLY A 1 90 ? -1.814 -8.677 22.032 1.00 71.00 90 GLY A O 1
ATOM 671 N N . ARG A 1 91 ? -3.663 -9.946 22.094 1.00 68.06 91 ARG A N 1
ATOM 672 C CA . ARG A 1 91 ? -4.242 -9.208 23.223 1.00 68.06 91 ARG A CA 1
ATOM 67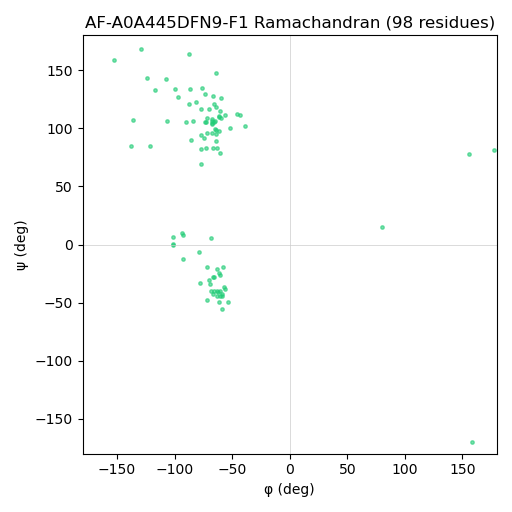3 C C . ARG A 1 91 ? -3.465 -9.609 24.470 1.00 68.06 91 ARG A C 1
ATOM 675 O O . ARG A 1 91 ? -3.606 -10.728 24.955 1.00 68.06 91 ARG A O 1
ATOM 682 N N . ARG A 1 92 ? -2.645 -8.705 24.998 1.00 66.69 92 ARG A N 1
ATOM 683 C CA . ARG A 1 92 ? -2.026 -8.884 26.312 1.00 66.69 92 ARG A CA 1
ATOM 684 C C . ARG A 1 92 ? -3.115 -8.676 27.364 1.00 66.69 92 ARG A C 1
ATOM 686 O O . ARG A 1 92 ? -3.285 -7.582 27.889 1.00 66.69 92 ARG A O 1
ATOM 693 N N . THR A 1 93 ? -3.907 -9.706 27.649 1.00 58.72 93 THR A N 1
ATOM 694 C CA . THR A 1 93 ? -4.762 -9.692 28.837 1.00 58.72 93 THR A CA 1
ATOM 695 C C . THR A 1 93 ? -3.836 -9.744 30.045 1.00 58.72 93 THR A C 1
ATOM 697 O O . THR A 1 93 ? -3.245 -10.785 30.324 1.00 58.72 93 THR A O 1
ATOM 700 N N . LYS A 1 94 ? -3.674 -8.621 30.759 1.00 65.75 94 LYS A N 1
ATOM 701 C CA . LYS A 1 94 ? -3.176 -8.637 32.142 1.00 65.75 94 LYS A CA 1
ATOM 702 C C . LYS A 1 94 ? -4.197 -9.407 32.984 1.00 65.75 94 LYS A C 1
ATOM 704 O O . LYS A 1 94 ? -5.087 -8.826 33.593 1.00 65.75 94 LYS A O 1
ATOM 709 N N . GLN A 1 95 ? -4.105 -10.730 32.974 1.00 61.28 95 GLN A N 1
ATOM 710 C CA . GLN A 1 95 ? -4.781 -11.578 33.940 1.00 61.28 95 GLN A CA 1
ATOM 711 C C . GLN A 1 95 ? -3.851 -11.650 35.150 1.00 61.28 95 GLN A C 1
ATOM 713 O O . GLN A 1 95 ? -2.922 -12.445 35.191 1.00 61.28 95 GLN A O 1
ATOM 718 N N . GLY A 1 96 ? -4.020 -10.720 36.086 1.00 60.41 96 GLY A N 1
ATOM 719 C CA . GLY A 1 96 ? -3.192 -10.693 37.286 1.00 60.41 96 GLY A CA 1
ATOM 720 C C . GLY A 1 96 ? -3.106 -9.313 37.905 1.00 60.41 96 GLY A C 1
ATOM 721 O O . GLY A 1 96 ? -2.125 -8.612 37.693 1.00 60.41 96 GLY A O 1
ATOM 722 N N . GLN A 1 97 ? -4.159 -8.924 38.621 1.00 59.06 97 GLN A N 1
ATOM 723 C CA . GLN A 1 97 ? -4.099 -8.435 40.005 1.00 59.06 97 GLN A CA 1
ATOM 724 C C . GLN A 1 97 ? -5.517 -8.036 40.440 1.00 59.06 97 GLN A C 1
ATOM 726 O O . GLN A 1 97 ? -5.927 -6.882 40.405 1.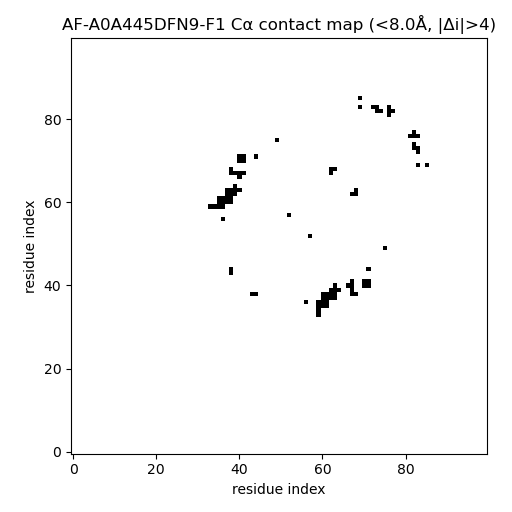00 59.06 97 GLN A O 1
ATOM 731 N N . ARG A 1 98 ? -6.294 -9.045 40.840 1.00 56.84 98 ARG A N 1
ATOM 732 C CA . ARG A 1 98 ? -7.311 -8.899 41.883 1.00 56.84 98 ARG A CA 1
ATOM 733 C C . ARG A 1 98 ? -6.931 -9.905 42.963 1.00 56.84 98 ARG A C 1
ATOM 735 O O . ARG A 1 98 ? -7.375 -11.046 42.929 1.00 56.84 98 ARG A O 1
ATOM 742 N N . ALA A 1 99 ? -6.038 -9.498 43.856 1.00 54.59 99 ALA A N 1
ATOM 743 C CA . ALA A 1 99 ? -5.984 -10.071 45.192 1.00 54.59 99 ALA A CA 1
ATOM 744 C C . ALA A 1 99 ? -6.775 -9.110 46.086 1.00 54.59 99 ALA A C 1
ATOM 746 O O . ALA A 1 99 ? -6.599 -7.896 45.973 1.00 54.59 99 ALA A O 1
ATOM 747 N N . LYS A 1 100 ? -7.736 -9.680 46.815 1.00 53.53 100 LYS A N 1
ATOM 748 C CA . LYS A 1 100 ? -8.612 -8.997 47.770 1.00 53.53 100 LYS A CA 1
ATOM 749 C C . LYS A 1 100 ? -7.823 -8.340 48.892 1.00 53.53 100 LYS A C 1
ATOM 751 O O . LYS A 1 100 ? -6.781 -8.919 49.265 1.00 53.53 100 LYS A O 1
#

Organism: Arachis hypogaea (NCBI:txid3818)

Sequence (100 aa):
MQDADGGMSSETVSVEEAEAMESSTADADIDVEAAVRIVDGIGSFGATEFSSLTAKDVLTTEFTSLQAAYDYYNEFGRMNGFSVRRSKVGRRTKQGQRAK

Solvent-accessible surface area (backbone atoms only — not comparable to full-atom values): 7010 Å² total; per-residue (Å²): 142,79,88,77,85,82,75,80,78,78,80,78,79,81,78,76,80,76,76,77,80,75,79,75,79,70,83,67,77,73,67,80,82,58,81,69,43,74,34,77,30,73,82,62,51,72,77,59,64,70,92,73,62,47,74,66,56,64,71,45,48,44,56,78,39,76,62,28,47,48,54,52,53,26,52,57,27,50,79,72,77,42,76,67,80,82,77,84,81,74,80,81,73,83,83,79,84,86,78,132

Mean predicted aligned error: 17.34 Å

Secondary structure (DSSP, 8-state):
-------------------------------TTS--EEE-SHHHHTT--GGG--HHHHHTEEESSHHHHHHHHHHHHHHTT--PPPP-------------

pLDDT: mean 73.46, std 13.73, range [52.66, 94.0]

Foldseek 3Di:
DDDDPPDPPPDDDDPDPPDPPPPPPPVPPPPPVPDQAEQEADVSCVPPPVVPDDPSNVVSYDYPDPRSVQVVVQVVQVVVPHGDDDDDPDDPPPPDDDDD